Protein AF-A0A2E6LSM8-F1 (afdb_monomer)

Foldseek 3Di:
DDDDPVLVVLLVVLVPDPDPVSSVVSVVVSVVVVPDDDDDDDDDDDDDDDDDDDPDDDDDDDDDDDDDDPQKDKFFFADWDADPQQWIWTQTPVRWIKIFPDRDPDPDDGGWIWMWGHDPPFIWIDTPPDDITTIDTDD

Solvent-accessible surface area (backbone atoms only — not comparable to full-atom values): 8888 Å² total; per-residue (Å²): 135,82,83,53,71,68,62,52,53,56,51,55,59,32,68,71,44,82,53,64,72,61,24,52,56,43,49,54,53,53,51,52,70,72,64,61,73,84,82,78,90,78,85,94,77,84,91,79,90,84,86,92,83,75,88,85,70,89,75,79,86,74,93,71,85,81,84,86,72,97,42,64,49,77,42,37,28,65,39,66,46,75,46,98,79,46,24,48,37,36,30,30,70,84,74,48,39,36,32,43,74,61,65,56,100,64,93,77,57,58,72,41,59,34,36,38,36,58,54,99,87,50,30,34,36,38,39,91,87,52,78,69,36,55,31,44,78,56,134

Radius of gyration: 21.87 Å; Cα contacts (8 Å, |Δi|>4): 166; chains: 1; bounding box: 42×50×46 Å

Structure (mmCIF, N/CA/C/O backbone):
data_AF-A0A2E6LSM8-F1
#
_entry.id   AF-A0A2E6LSM8-F1
#
loop_
_atom_site.group_PDB
_atom_site.id
_atom_site.type_symbol
_atom_site.label_atom_id
_atom_site.label_alt_id
_atom_site.label_comp_id
_atom_site.label_asym_id
_atom_site.label_entity_id
_atom_site.label_seq_id
_atom_site.pdbx_PDB_ins_code
_atom_site.Cartn_x
_atom_site.Cartn_y
_atom_site.Cartn_z
_atom_site.occupancy
_atom_site.B_iso_or_equiv
_atom_site.auth_seq_id
_atom_site.auth_comp_id
_atom_site.auth_asym_id
_atom_site.auth_atom_id
_atom_site.pdbx_PDB_model_num
ATOM 1 N N . MET A 1 1 ? 12.401 -32.132 -7.932 1.00 45.56 1 MET A N 1
ATOM 2 C CA . MET A 1 1 ? 11.784 -32.005 -9.270 1.00 45.56 1 MET A CA 1
ATOM 3 C C . MET A 1 1 ? 12.802 -31.334 -10.176 1.00 45.56 1 MET A C 1
ATOM 5 O O . MET A 1 1 ? 13.200 -30.218 -9.878 1.00 45.56 1 MET A O 1
ATOM 9 N N . ALA A 1 2 ? 13.323 -32.035 -11.183 1.00 52.47 2 ALA A N 1
ATOM 10 C CA . ALA A 1 2 ? 14.284 -31.449 -12.114 1.00 52.47 2 ALA A CA 1
ATOM 11 C C . ALA A 1 2 ? 13.516 -30.720 -13.223 1.00 52.47 2 ALA A C 1
ATOM 13 O O . ALA A 1 2 ? 12.684 -31.341 -13.880 1.00 52.47 2 ALA A O 1
ATOM 14 N N . LEU A 1 3 ? 13.785 -29.427 -13.432 1.00 59.09 3 LEU A N 1
ATOM 15 C CA . LEU A 1 3 ? 13.306 -28.733 -14.628 1.00 59.09 3 LEU A CA 1
ATOM 16 C C . LEU A 1 3 ? 13.942 -29.385 -15.857 1.00 59.09 3 LEU A C 1
ATOM 18 O O . LEU A 1 3 ? 15.178 -29.459 -15.937 1.00 59.09 3 LEU A O 1
ATOM 22 N N . SER A 1 4 ? 13.095 -29.847 -16.778 1.00 69.31 4 SER A N 1
ATOM 23 C CA . SER A 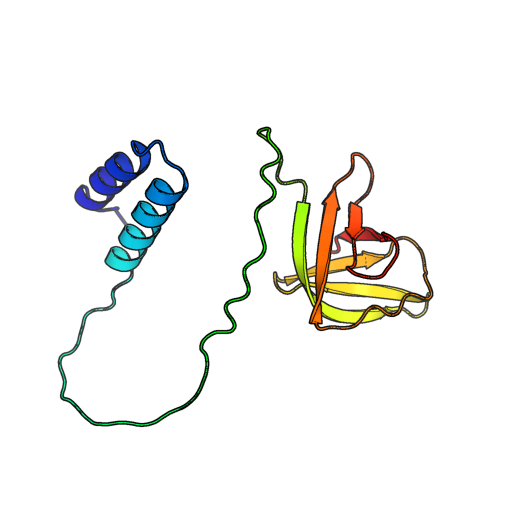1 4 ? 13.478 -30.404 -18.074 1.00 69.31 4 SER A CA 1
ATOM 24 C C . SER A 1 4 ? 14.389 -29.431 -18.825 1.00 69.31 4 SER A C 1
ATOM 26 O O . SER A 1 4 ? 14.162 -28.222 -18.802 1.00 69.31 4 SER A O 1
ATOM 28 N N . SER A 1 5 ? 15.414 -29.940 -19.512 1.00 71.75 5 SER A N 1
ATOM 29 C CA . SER A 1 5 ? 16.375 -29.129 -20.282 1.00 71.75 5 SER A CA 1
ATOM 30 C C . SER A 1 5 ? 15.702 -28.195 -21.294 1.00 71.75 5 SER A C 1
ATOM 32 O O . SER A 1 5 ? 16.158 -27.076 -21.492 1.00 71.75 5 SER A O 1
ATOM 34 N N . HIS A 1 6 ? 14.572 -28.617 -21.862 1.00 72.69 6 HIS A N 1
ATOM 35 C CA . HIS A 1 6 ? 13.762 -27.807 -22.772 1.00 72.69 6 HIS A CA 1
ATOM 36 C C . HIS A 1 6 ? 13.138 -26.572 -22.103 1.00 72.69 6 HIS A C 1
ATOM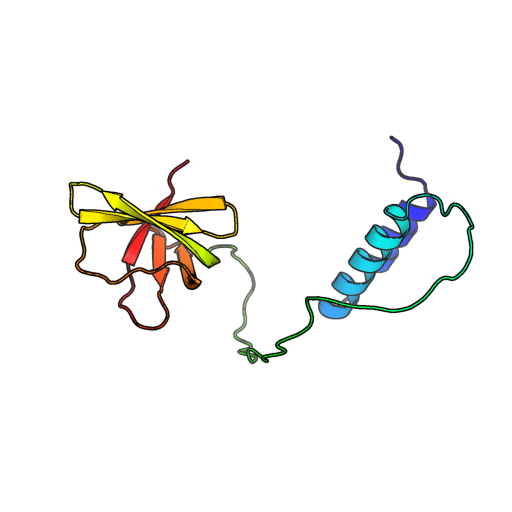 38 O O . HIS A 1 6 ? 13.118 -25.496 -22.691 1.00 72.69 6 HIS A O 1
ATOM 44 N N . ALA A 1 7 ? 12.687 -26.702 -20.851 1.00 77.69 7 ALA A N 1
ATOM 45 C CA . ALA A 1 7 ? 12.140 -25.578 -20.097 1.00 77.69 7 ALA A CA 1
ATOM 46 C C . ALA A 1 7 ? 13.226 -24.546 -19.756 1.00 77.69 7 ALA A C 1
ATOM 48 O O . ALA A 1 7 ? 12.929 -23.362 -19.669 1.00 77.69 7 ALA A O 1
ATOM 49 N N . ARG A 1 8 ? 14.487 -24.976 -19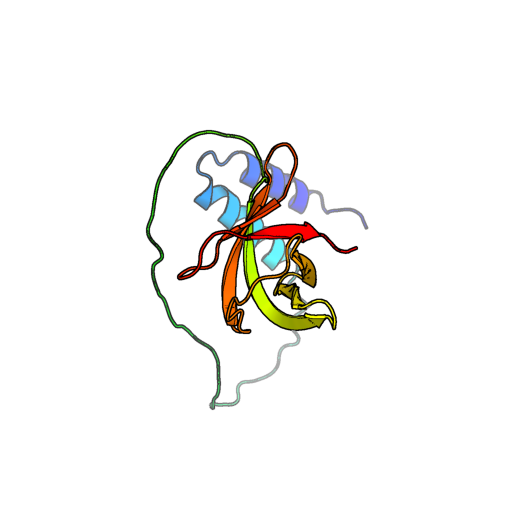.600 1.00 83.94 8 ARG A N 1
ATOM 50 C CA . ARG A 1 8 ? 15.614 -24.056 -19.371 1.00 83.94 8 ARG A CA 1
ATOM 51 C C . ARG A 1 8 ? 15.962 -23.252 -20.622 1.00 83.94 8 ARG A C 1
ATOM 53 O O . ARG A 1 8 ? 16.045 -22.039 -20.512 1.00 83.94 8 ARG A O 1
ATOM 60 N N . GLY A 1 9 ? 16.044 -23.896 -21.789 1.00 86.62 9 GLY A N 1
ATOM 61 C CA . GLY A 1 9 ? 16.299 -23.186 -23.050 1.00 86.62 9 GLY A CA 1
ATOM 62 C C . GLY A 1 9 ? 15.234 -22.126 -23.350 1.00 86.62 9 GLY A C 1
ATOM 63 O O . GLY A 1 9 ? 15.561 -20.982 -23.635 1.00 86.62 9 GLY A O 1
ATOM 64 N N . ALA A 1 10 ? 13.956 -22.461 -23.149 1.00 86.00 10 ALA A N 1
ATOM 65 C CA . ALA A 1 10 ? 12.864 -21.507 -23.348 1.00 86.00 10 ALA A CA 1
ATOM 66 C C . ALA A 1 10 ? 12.895 -20.312 -22.368 1.00 86.00 10 ALA A C 1
ATOM 68 O O . ALA A 1 10 ? 12.448 -19.221 -22.718 1.00 86.00 10 ALA A O 1
ATOM 69 N N . LEU A 1 11 ? 13.428 -20.490 -21.149 1.00 89.81 11 LEU A N 1
ATOM 70 C CA . LEU A 1 11 ? 13.645 -19.383 -20.207 1.00 89.81 11 LEU A CA 1
ATOM 71 C C . LEU A 1 11 ? 14.760 -18.445 -20.687 1.00 89.81 11 LEU A C 1
ATOM 73 O O . LEU A 1 11 ? 14.616 -17.228 -20.577 1.00 89.81 11 LEU A O 1
ATOM 77 N N . GLU A 1 12 ? 15.852 -19.006 -21.212 1.00 92.25 12 GLU A N 1
ATOM 78 C CA . GLU A 1 12 ? 16.980 -18.244 -21.760 1.00 92.25 12 GLU A CA 1
ATOM 79 C C . GLU A 1 12 ? 16.545 -17.424 -22.983 1.00 92.25 12 GLU A C 1
ATOM 81 O O . GLU A 1 12 ? 16.858 -16.237 -23.065 1.00 92.25 12 GLU A O 1
ATOM 86 N N . ASP A 1 13 ? 15.727 -18.003 -23.866 1.00 92.00 13 ASP A N 1
ATOM 87 C CA . ASP A 1 13 ? 15.166 -17.302 -25.026 1.00 92.00 13 ASP A CA 1
ATOM 88 C C . ASP A 1 13 ? 14.267 -16.120 -24.622 1.00 92.00 13 ASP A C 1
ATOM 90 O O . ASP A 1 13 ? 14.371 -15.033 -25.195 1.00 92.00 13 ASP A O 1
ATOM 94 N N . CYS A 1 14 ? 13.407 -16.288 -23.607 1.00 94.00 14 CYS A N 1
ATOM 95 C CA . CYS A 1 14 ? 12.580 -15.185 -23.107 1.00 94.00 14 CYS A CA 1
ATOM 96 C C . CYS A 1 14 ? 13.430 -14.067 -22.478 1.00 94.00 14 CYS A C 1
ATOM 98 O O . CYS A 1 14 ? 13.091 -12.893 -22.620 1.00 94.00 14 CYS A O 1
ATOM 100 N N . ALA A 1 15 ? 14.541 -14.401 -21.814 1.00 94.06 15 ALA A N 1
ATOM 101 C CA . ALA A 1 15 ? 15.413 -13.423 -21.162 1.00 94.06 15 ALA A CA 1
ATOM 102 C C . ALA A 1 15 ? 16.161 -12.506 -22.147 1.00 94.06 15 ALA A C 1
ATOM 104 O O . ALA A 1 15 ? 16.525 -11.391 -21.777 1.00 94.06 15 ALA A O 1
ATOM 105 N N . LEU A 1 16 ? 16.354 -12.941 -23.397 1.00 95.94 16 LEU A N 1
ATOM 106 C CA . LEU A 1 16 ? 17.020 -12.160 -24.447 1.00 95.94 16 LEU A CA 1
ATOM 107 C C . LEU A 1 16 ? 16.117 -11.094 -25.094 1.00 95.94 16 LEU A C 1
ATOM 109 O O . LEU A 1 16 ? 16.581 -10.312 -25.923 1.00 95.94 16 LEU A O 1
ATOM 113 N N . ILE A 1 17 ? 14.828 -11.048 -24.747 1.00 94.12 17 ILE A N 1
ATOM 114 C CA . ILE A 1 17 ? 13.893 -10.061 -25.292 1.00 94.12 17 ILE A CA 1
ATOM 115 C C . ILE A 1 17 ? 14.099 -8.709 -24.592 1.00 94.12 17 ILE A C 1
ATOM 117 O O . ILE A 1 17 ? 13.813 -8.570 -23.404 1.00 94.12 17 ILE A O 1
ATOM 121 N N . GLU A 1 18 ? 14.531 -7.695 -25.349 1.00 90.06 18 GLU A N 1
ATOM 122 C CA . GLU A 1 18 ? 14.771 -6.337 -24.826 1.00 90.06 18 GLU A CA 1
ATOM 123 C C . GLU A 1 18 ? 13.479 -5.607 -24.433 1.00 90.06 18 GLU A C 1
ATOM 125 O O . GLU A 1 18 ? 13.437 -4.916 -23.423 1.00 90.06 18 GLU A O 1
ATOM 130 N N . ALA A 1 19 ? 12.405 -5.768 -25.212 1.00 88.44 19 ALA A N 1
ATOM 131 C CA . ALA A 1 19 ? 11.143 -5.075 -24.963 1.00 88.44 19 ALA A CA 1
ATOM 132 C C . ALA A 1 19 ? 10.381 -5.692 -23.777 1.00 88.44 19 ALA A C 1
ATOM 134 O O . ALA A 1 19 ? 9.881 -6.817 -23.883 1.00 88.44 19 ALA A O 1
ATOM 135 N N . ASP A 1 20 ? 10.207 -4.928 -22.694 1.00 84.06 20 ASP A N 1
ATOM 136 C CA . ASP A 1 20 ? 9.645 -5.407 -21.422 1.00 84.06 20 ASP A CA 1
ATOM 137 C C . ASP A 1 20 ? 8.285 -6.100 -21.567 1.00 84.06 20 ASP A C 1
ATOM 139 O O . ASP A 1 20 ? 8.085 -7.199 -21.049 1.00 84.06 20 ASP A O 1
ATOM 143 N N . ILE A 1 21 ? 7.370 -5.513 -22.346 1.00 90.81 21 ILE A N 1
ATOM 144 C CA . ILE A 1 21 ? 6.032 -6.080 -22.577 1.00 90.81 21 ILE A CA 1
ATOM 145 C C . ILE A 1 21 ? 6.104 -7.424 -23.312 1.00 90.81 21 ILE A C 1
ATOM 147 O O . ILE A 1 21 ? 5.356 -8.351 -23.000 1.00 90.81 21 ILE A O 1
ATOM 151 N N . ARG A 1 22 ? 7.016 -7.564 -24.282 1.00 87.94 22 ARG A N 1
ATOM 152 C CA . ARG A 1 22 ? 7.180 -8.828 -25.018 1.00 87.94 22 ARG A CA 1
ATOM 153 C C . ARG A 1 22 ? 7.863 -9.890 -24.168 1.00 87.94 22 ARG A C 1
ATOM 155 O O . ARG A 1 22 ? 7.497 -11.059 -24.270 1.00 87.94 22 ARG A O 1
ATOM 162 N N . ARG A 1 23 ? 8.826 -9.490 -23.336 1.00 96.06 23 ARG A N 1
ATOM 163 C CA . ARG A 1 23 ? 9.516 -10.381 -22.404 1.00 96.06 23 ARG A CA 1
ATOM 164 C C . ARG A 1 23 ? 8.539 -10.966 -21.390 1.00 96.06 23 ARG A C 1
ATOM 166 O O . ARG A 1 23 ? 8.506 -12.179 -21.212 1.00 96.06 23 ARG A O 1
ATOM 173 N N . LEU A 1 24 ? 7.706 -10.119 -20.786 1.00 93.50 24 LEU A N 1
ATOM 174 C CA . LEU A 1 24 ? 6.683 -10.548 -19.834 1.00 93.50 24 LEU A CA 1
ATOM 175 C C . LEU A 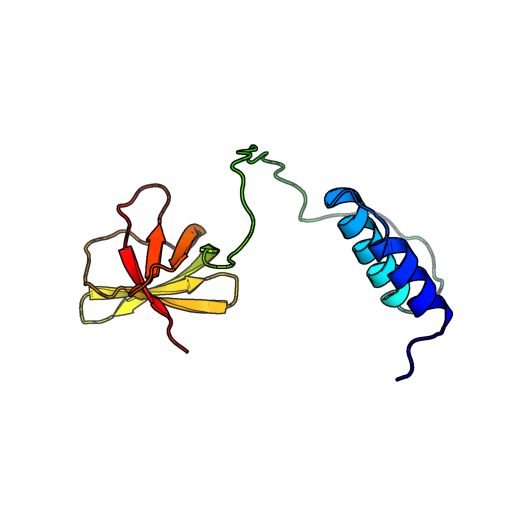1 24 ? 5.713 -11.558 -20.465 1.00 93.50 24 LEU A C 1
ATOM 177 O O . LEU A 1 24 ? 5.575 -12.671 -19.965 1.00 93.50 24 LEU A O 1
ATOM 181 N N . ALA A 1 25 ? 5.158 -11.229 -21.635 1.00 94.88 25 ALA A N 1
ATOM 182 C CA . ALA A 1 25 ? 4.246 -12.122 -22.351 1.00 94.88 25 ALA A CA 1
ATOM 183 C C . ALA A 1 25 ? 4.882 -13.477 -22.738 1.00 94.88 25 ALA A C 1
ATOM 185 O O . ALA A 1 25 ? 4.180 -14.482 -22.863 1.00 94.88 25 ALA A O 1
ATOM 186 N N . CYS A 1 26 ? 6.203 -13.521 -22.948 1.00 93.50 26 CYS A N 1
ATOM 187 C CA . CYS A 1 26 ? 6.941 -14.758 -23.213 1.00 93.50 26 CYS A CA 1
ATOM 188 C C . CYS A 1 26 ? 6.953 -15.679 -21.985 1.00 93.50 26 CYS A C 1
ATOM 190 O O . CYS A 1 26 ? 6.643 -16.868 -22.099 1.00 93.50 26 CYS A O 1
ATOM 192 N N . PHE A 1 27 ? 7.251 -15.120 -20.808 1.00 94.31 27 PHE A N 1
ATOM 193 C CA . PHE A 1 27 ? 7.267 -15.873 -19.556 1.00 94.31 27 PHE A CA 1
ATOM 194 C C . PHE A 1 27 ? 5.879 -16.377 -19.164 1.00 94.31 27 PHE A C 1
ATOM 196 O O . PHE A 1 27 ? 5.756 -17.545 -18.790 1.00 94.31 27 PHE A O 1
ATOM 203 N N . ASP A 1 28 ? 4.841 -15.552 -19.317 1.00 93.44 28 ASP A N 1
ATOM 204 C CA . ASP A 1 28 ? 3.461 -15.943 -19.005 1.00 93.44 28 ASP A CA 1
ATOM 205 C C . ASP A 1 28 ? 3.049 -17.190 -19.800 1.00 93.44 28 ASP A C 1
ATOM 207 O O . ASP A 1 28 ? 2.628 -18.196 -19.225 1.00 93.44 28 ASP A O 1
ATOM 211 N N . ARG A 1 29 ? 3.301 -17.191 -21.116 1.00 88.81 29 ARG A N 1
ATOM 212 C CA . ARG A 1 29 ? 3.033 -18.351 -21.981 1.00 88.81 29 ARG A CA 1
ATOM 213 C C . ARG A 1 29 ? 3.813 -19.592 -21.540 1.00 88.81 29 ARG A C 1
ATOM 215 O O . ARG A 1 29 ? 3.293 -20.707 -21.586 1.00 88.81 29 ARG A O 1
ATOM 222 N N . LEU A 1 30 ? 5.067 -19.431 -21.120 1.00 90.44 30 LEU A N 1
ATOM 223 C CA . LEU A 1 30 ? 5.882 -20.557 -20.670 1.00 90.44 30 LEU A CA 1
ATOM 224 C C . LEU A 1 30 ? 5.318 -21.186 -19.387 1.00 90.44 30 LEU A C 1
ATOM 226 O O . LEU A 1 30 ? 5.301 -22.410 -19.251 1.00 90.44 30 LEU A O 1
ATOM 230 N N . VAL A 1 31 ? 4.801 -20.375 -18.464 1.00 87.88 31 VAL A N 1
ATOM 231 C CA . VAL A 1 31 ? 4.137 -20.863 -17.247 1.00 87.88 31 VAL A CA 1
ATOM 232 C C . VAL A 1 31 ? 2.814 -21.553 -17.578 1.00 87.88 31 VAL A C 1
ATOM 234 O O . VAL A 1 31 ? 2.549 -22.625 -17.031 1.00 87.88 31 VAL A O 1
ATOM 237 N N . GLU A 1 32 ? 2.023 -21.019 -18.511 1.00 84.56 32 GLU A N 1
ATOM 238 C CA . GLU A 1 32 ? 0.786 -21.659 -18.984 1.00 84.56 32 GLU A CA 1
ATOM 239 C C . GLU A 1 32 ? 1.050 -23.050 -19.574 1.00 84.56 32 GLU A C 1
ATOM 241 O O . GLU A 1 32 ? 0.351 -24.010 -19.248 1.00 84.56 32 GLU A O 1
ATOM 246 N N . THR A 1 33 ? 2.102 -23.194 -20.390 1.00 75.00 33 THR A N 1
ATOM 247 C CA . THR A 1 33 ? 2.462 -24.494 -20.989 1.00 75.00 33 THR A CA 1
ATOM 248 C C . THR A 1 33 ? 2.959 -25.518 -19.968 1.00 75.00 33 THR A C 1
ATOM 250 O O . THR A 1 33 ? 2.745 -26.714 -20.157 1.00 75.00 33 THR A O 1
ATOM 253 N N . GLN A 1 34 ? 3.574 -25.075 -18.867 1.00 70.88 34 GLN A N 1
ATOM 254 C CA . GLN A 1 34 ? 3.968 -25.956 -17.761 1.00 70.88 34 GLN A CA 1
ATOM 255 C C . GLN A 1 34 ? 2.805 -26.281 -16.817 1.00 70.88 34 GLN A C 1
ATOM 257 O O . GLN A 1 34 ? 2.824 -27.315 -16.153 1.00 70.88 34 GLN A O 1
ATOM 262 N N . SER A 1 35 ? 1.795 -25.413 -16.767 1.00 63.53 35 SER A N 1
ATOM 263 C CA . SER A 1 35 ? 0.651 -25.526 -15.861 1.00 63.53 35 SER A CA 1
ATOM 264 C C . SER A 1 35 ? -0.529 -26.289 -16.456 1.00 63.53 35 SER A C 1
ATOM 266 O O . SER A 1 35 ? -1.541 -26.426 -15.777 1.00 63.53 35 SER A O 1
ATOM 268 N N . ALA A 1 36 ? -0.440 -26.794 -17.690 1.00 50.94 36 ALA A N 1
ATOM 269 C CA . ALA A 1 36 ? -1.523 -27.562 -18.293 1.00 50.94 36 ALA A CA 1
ATOM 270 C C . ALA A 1 36 ? -1.713 -28.913 -17.565 1.00 50.94 36 ALA A C 1
ATOM 272 O O . ALA A 1 36 ? -0.848 -29.790 -17.675 1.00 50.94 36 ALA A O 1
ATOM 273 N N . PRO A 1 37 ? -2.838 -29.144 -16.857 1.00 46.50 37 PRO A N 1
ATOM 274 C CA . PRO A 1 37 ? -3.197 -30.487 -16.435 1.00 46.50 37 PRO A CA 1
ATOM 275 C C . PRO A 1 37 ? -3.557 -31.328 -17.667 1.00 46.50 37 PRO A C 1
ATOM 277 O O . PRO A 1 37 ? -4.130 -30.835 -18.642 1.00 46.50 37 PRO A O 1
ATOM 280 N N . ALA A 1 38 ? -3.211 -32.614 -17.611 1.00 43.25 38 ALA A N 1
ATOM 281 C CA . ALA A 1 38 ? -3.531 -33.603 -18.629 1.00 43.25 38 ALA A CA 1
ATOM 282 C C . ALA A 1 38 ? -5.016 -33.529 -19.034 1.00 43.25 38 ALA A C 1
ATOM 284 O O . ALA A 1 38 ? -5.909 -33.737 -18.213 1.00 43.25 38 ALA A O 1
ATOM 285 N N . ARG A 1 39 ? -5.274 -33.239 -20.315 1.00 43.75 39 ARG A N 1
ATOM 286 C CA . ARG A 1 39 ? -6.603 -33.362 -20.923 1.00 43.75 39 ARG A CA 1
ATOM 287 C C . ARG A 1 39 ? -7.061 -34.819 -20.843 1.00 43.75 39 ARG A C 1
ATOM 289 O O . ARG A 1 39 ? -6.489 -35.676 -21.513 1.00 43.75 39 ARG A O 1
ATOM 296 N N . ALA A 1 40 ? -8.127 -35.072 -20.091 1.00 41.16 40 ALA A N 1
ATOM 297 C CA . ALA A 1 40 ? -9.056 -36.144 -20.425 1.00 41.16 40 ALA A CA 1
ATOM 298 C C . ALA A 1 40 ? -9.910 -35.687 -21.629 1.00 41.16 40 ALA A C 1
ATOM 300 O O . ALA A 1 40 ? -10.272 -34.506 -21.687 1.00 41.16 40 ALA A O 1
ATOM 301 N N . PRO A 1 41 ? -10.204 -36.554 -22.612 1.00 55.22 41 PRO A N 1
ATOM 302 C CA . PRO A 1 41 ? -11.077 -36.211 -23.724 1.00 55.22 41 PRO A CA 1
ATOM 303 C C . PRO A 1 41 ? -12.515 -36.591 -23.374 1.00 55.22 41 PRO A C 1
ATOM 305 O O . PRO A 1 41 ? -12.763 -37.771 -23.204 1.00 55.22 41 PRO A O 1
ATOM 308 N N . ASP A 1 42 ? -13.455 -35.643 -23.327 1.00 42.03 42 ASP A N 1
ATOM 309 C CA . ASP A 1 42 ? -14.881 -35.962 -23.481 1.00 42.03 42 ASP A CA 1
ATOM 310 C C . ASP A 1 42 ? -15.720 -34.733 -23.882 1.00 42.03 42 ASP A C 1
ATOM 312 O O . ASP A 1 42 ? -15.851 -33.769 -23.138 1.00 42.03 42 ASP A O 1
ATOM 316 N N . THR A 1 43 ? -16.242 -34.826 -25.110 1.00 38.91 43 THR A N 1
ATOM 317 C CA . THR A 1 43 ? -17.628 -34.581 -25.559 1.00 38.91 43 THR A CA 1
ATOM 318 C C . THR A 1 43 ? -18.305 -33.198 -25.346 1.00 38.91 43 THR A C 1
ATOM 320 O O . THR A 1 43 ? -18.329 -32.669 -24.240 1.00 38.91 43 THR A O 1
ATOM 323 N N . PRO A 1 44 ? -18.931 -32.611 -26.397 1.00 53.03 44 PRO A N 1
ATOM 324 C CA . PRO A 1 44 ? -19.538 -31.278 -26.353 1.00 53.03 44 PRO A CA 1
ATOM 325 C C . PRO A 1 44 ? -20.978 -31.287 -25.805 1.00 53.03 44 PRO A C 1
ATOM 327 O O . PRO A 1 44 ? -21.843 -31.989 -26.324 1.00 53.03 44 PRO A O 1
ATOM 330 N N . ALA A 1 45 ? -21.244 -30.439 -24.813 1.00 41.44 45 ALA A N 1
ATOM 331 C CA . ALA A 1 45 ? -22.571 -29.953 -24.424 1.00 41.44 45 ALA A CA 1
ATOM 332 C C . ALA A 1 45 ? -22.356 -28.544 -23.851 1.00 41.44 45 ALA A C 1
ATOM 334 O O . ALA A 1 45 ? -21.589 -28.361 -22.913 1.00 41.44 45 ALA A O 1
ATOM 335 N N . ASP A 1 46 ? -22.679 -27.518 -24.622 1.00 36.44 46 ASP A N 1
ATOM 336 C CA . ASP A 1 46 ? -23.968 -26.821 -24.625 1.00 36.44 46 ASP A CA 1
ATOM 337 C C . ASP A 1 46 ? -24.040 -25.714 -23.563 1.00 36.44 46 ASP A C 1
ATOM 339 O O . ASP A 1 46 ? -23.484 -25.775 -22.472 1.00 36.44 46 ASP A O 1
ATOM 343 N N . HIS A 1 47 ? -24.626 -24.625 -24.025 1.00 45.19 47 HIS A N 1
ATOM 344 C CA . HIS A 1 47 ? -24.517 -23.251 -23.579 1.00 45.19 47 HIS A CA 1
ATOM 345 C C . HIS A 1 47 ? -25.293 -22.985 -22.278 1.00 45.19 47 HIS A C 1
ATOM 347 O O . HIS A 1 47 ? -26.454 -23.372 -22.198 1.00 45.19 47 HIS A O 1
ATOM 353 N N . GLN A 1 48 ? -24.705 -22.214 -21.346 1.00 46.28 48 GLN A N 1
ATOM 354 C CA . GLN A 1 48 ? -25.245 -20.973 -20.723 1.00 46.28 48 GLN A CA 1
ATOM 355 C C . GLN A 1 48 ? -24.571 -20.681 -19.359 1.00 46.28 48 GLN A C 1
ATOM 357 O O . GLN A 1 48 ? -24.563 -21.537 -18.483 1.00 46.28 48 GLN A O 1
ATOM 362 N N . THR A 1 49 ? -23.791 -19.586 -19.275 1.00 42.41 49 THR A N 1
ATOM 363 C CA . THR A 1 49 ? -24.045 -18.308 -18.534 1.00 42.41 49 THR A CA 1
ATOM 364 C C . THR A 1 49 ? -23.989 -18.472 -16.999 1.00 42.41 49 THR A C 1
ATOM 366 O O . THR A 1 49 ? -24.592 -19.385 -16.470 1.00 42.41 49 THR A O 1
ATOM 369 N N . GLU A 1 50 ? -23.296 -17.699 -16.156 1.00 45.12 50 GLU A N 1
ATOM 370 C CA . GLU A 1 50 ? -22.894 -16.284 -16.085 1.00 45.12 50 GLU A CA 1
ATOM 371 C C . GLU A 1 50 ? -21.656 -16.217 -15.148 1.00 45.12 50 GLU A C 1
ATOM 373 O O . GLU A 1 50 ? -21.585 -16.939 -14.159 1.00 45.12 50 GLU A O 1
ATOM 378 N N . THR A 1 51 ? -20.592 -15.451 -15.379 1.00 44.22 51 THR A N 1
ATOM 379 C CA . THR A 1 51 ? -20.408 -14.051 -14.951 1.00 44.22 51 THR A CA 1
ATOM 380 C C . THR A 1 51 ? -18.907 -13.745 -15.091 1.00 44.22 51 THR A C 1
ATOM 382 O O . THR A 1 51 ? -18.076 -14.592 -14.774 1.00 44.22 51 THR A O 1
ATOM 385 N N . GLY A 1 52 ? -18.543 -12.528 -15.509 1.00 47.88 52 GLY A N 1
ATOM 386 C CA . GLY A 1 52 ? -17.184 -12.004 -15.303 1.00 47.88 52 GLY A CA 1
ATOM 387 C C . GLY A 1 52 ? -16.374 -11.724 -16.568 1.00 47.88 52 GLY A C 1
ATOM 388 O O . GLY A 1 52 ? -15.412 -12.416 -16.873 1.00 47.88 52 GLY A O 1
ATOM 389 N N . SER A 1 53 ? -16.724 -10.661 -17.285 1.00 43.31 53 SER A N 1
ATOM 390 C CA . SER A 1 53 ? -15.828 -9.918 -18.185 1.00 43.31 53 SER A CA 1
ATOM 391 C C . SER A 1 53 ? -16.607 -8.737 -18.750 1.00 43.31 53 SER A C 1
ATOM 393 O O . SER A 1 53 ? -17.780 -8.874 -19.062 1.00 43.31 53 SER A O 1
ATOM 395 N N . ALA A 1 54 ? -16.073 -7.544 -18.934 1.00 45.31 54 ALA A N 1
ATOM 396 C CA . ALA A 1 54 ? -14.799 -6.973 -18.564 1.00 45.31 54 ALA A CA 1
ATOM 397 C C . ALA A 1 54 ? -15.080 -5.467 -18.566 1.00 45.31 54 ALA A C 1
ATOM 399 O O . ALA A 1 54 ? -15.500 -4.924 -19.587 1.00 45.31 54 ALA A O 1
ATOM 400 N N . SER A 1 55 ? -14.897 -4.777 -17.439 1.00 42.50 55 SER A N 1
ATOM 401 C CA . SER A 1 55 ? -14.813 -3.319 -17.500 1.00 42.50 55 SER A CA 1
ATOM 402 C C . SER A 1 55 ? -13.374 -2.988 -17.855 1.00 42.50 55 SER A C 1
ATOM 404 O O . SER A 1 55 ? -12.559 -2.720 -16.978 1.00 42.50 55 SER A O 1
ATOM 406 N N . GLY A 1 56 ? -13.079 -3.026 -19.155 1.00 49.56 56 GLY A N 1
ATOM 407 C CA . GLY A 1 56 ? -11.979 -2.254 -19.704 1.00 49.56 56 GLY A CA 1
ATOM 408 C C . GLY A 1 56 ? -12.185 -0.800 -19.295 1.00 49.56 56 GLY A C 1
ATOM 409 O O . GLY A 1 56 ? -13.170 -0.166 -19.671 1.00 49.56 56 GLY A O 1
ATOM 410 N N . ARG A 1 57 ? -11.302 -0.307 -18.434 1.00 44.72 57 ARG A N 1
ATOM 411 C CA . ARG A 1 57 ? -11.042 1.118 -18.303 1.00 44.72 57 ARG A CA 1
ATOM 412 C C . ARG A 1 57 ? -9.543 1.291 -18.288 1.00 44.72 57 ARG A C 1
ATOM 414 O O . ARG A 1 57 ? -8.873 0.939 -17.322 1.00 44.72 57 ARG A O 1
ATOM 421 N N . ASP A 1 58 ? -9.082 1.817 -19.407 1.00 45.50 58 ASP A N 1
ATOM 422 C CA . ASP A 1 58 ? -7.795 2.442 -19.605 1.00 45.50 58 ASP A CA 1
ATOM 423 C C . ASP A 1 58 ? -7.473 3.339 -18.410 1.00 45.50 58 ASP A C 1
ATOM 425 O O . ASP A 1 58 ? -8.164 4.325 -18.138 1.00 45.50 58 ASP A O 1
ATOM 429 N N . ILE A 1 59 ? -6.403 3.003 -17.703 1.00 55.03 59 ILE A N 1
ATOM 430 C CA . ILE A 1 59 ? -5.662 3.979 -16.919 1.00 55.03 59 ILE A CA 1
ATOM 431 C C . ILE A 1 59 ? -4.415 4.262 -17.741 1.00 55.03 59 ILE A C 1
ATOM 433 O O . ILE A 1 59 ? -3.502 3.445 -17.815 1.00 55.03 59 ILE A O 1
ATOM 437 N N . HIS A 1 60 ? -4.461 5.404 -18.429 1.00 48.00 60 HIS A N 1
ATOM 438 C CA . HIS A 1 60 ? -3.307 6.083 -19.008 1.00 48.00 60 HIS A CA 1
ATOM 439 C C . HIS A 1 60 ? -2.167 6.029 -17.968 1.00 48.00 60 HIS A C 1
ATOM 441 O O . HIS A 1 60 ? -2.389 6.326 -16.799 1.00 48.00 60 HIS A O 1
ATOM 447 N N . GLY A 1 61 ? -0.967 5.564 -18.302 1.00 47.84 61 GLY A N 1
ATOM 448 C CA . GLY A 1 61 ? -0.152 6.203 -19.323 1.00 47.84 61 GLY A CA 1
ATOM 449 C C . GLY A 1 61 ? 0.385 7.519 -18.763 1.00 47.84 61 GLY A C 1
ATOM 450 O O . GLY A 1 61 ? -0.007 8.592 -19.207 1.00 47.84 61 GLY A O 1
ATOM 451 N N . SER A 1 62 ? 1.225 7.440 -17.736 1.00 45.03 62 SER A N 1
ATOM 452 C CA . SER A 1 62 ? 2.148 8.515 -17.382 1.00 45.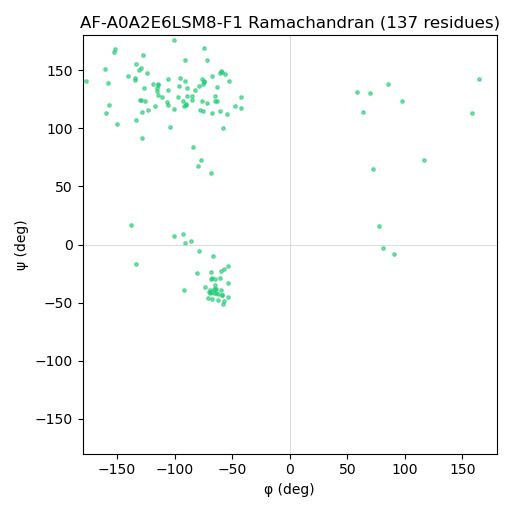03 62 SER A CA 1
ATOM 453 C C . SER A 1 62 ? 3.515 7.870 -17.265 1.00 45.03 62 SER A C 1
ATOM 455 O O . SER A 1 62 ? 3.863 7.268 -16.255 1.00 45.03 62 SER A O 1
ATOM 457 N N . ASP A 1 63 ? 4.185 7.898 -18.409 1.00 47.75 63 ASP A N 1
ATOM 458 C CA . ASP A 1 63 ? 5.613 7.708 -18.575 1.00 47.75 63 ASP A CA 1
ATOM 459 C C . ASP A 1 63 ? 6.293 8.780 -17.711 1.00 47.75 63 ASP A C 1
ATOM 461 O O . ASP A 1 63 ? 6.303 9.956 -18.072 1.00 47.75 63 ASP A O 1
ATOM 465 N N . ASP A 1 64 ? 6.753 8.403 -16.522 1.00 44.75 64 ASP A N 1
ATOM 466 C CA . ASP A 1 64 ? 7.749 9.183 -15.801 1.00 44.75 64 ASP A CA 1
ATOM 467 C C . ASP A 1 64 ? 8.868 8.233 -15.399 1.00 44.75 64 ASP A C 1
ATOM 469 O O . ASP A 1 64 ? 8.657 7.144 -14.859 1.00 44.75 64 ASP A O 1
ATOM 473 N N . ALA A 1 65 ? 10.045 8.638 -15.837 1.00 48.72 65 ALA A N 1
ATOM 474 C CA . ALA A 1 65 ? 11.230 7.838 -15.973 1.00 48.72 65 ALA A CA 1
ATOM 475 C C . ALA A 1 65 ? 11.890 7.532 -14.622 1.00 48.72 65 ALA A C 1
ATOM 477 O O . ALA A 1 65 ? 11.642 8.184 -13.611 1.00 48.72 65 ALA A O 1
ATOM 478 N N . MET A 1 66 ? 12.849 6.612 -14.719 1.00 42.22 66 MET A N 1
ATOM 479 C CA . MET A 1 66 ? 13.908 6.255 -13.774 1.00 42.22 66 MET A CA 1
ATOM 480 C C . MET A 1 66 ? 13.659 5.048 -12.866 1.00 42.22 66 MET A C 1
ATOM 482 O O . MET A 1 66 ? 12.691 4.927 -12.124 1.00 42.22 66 MET A O 1
ATOM 486 N N . GLU A 1 67 ? 14.626 4.150 -13.007 1.00 45.72 67 GLU A N 1
ATOM 487 C CA . GLU A 1 67 ? 14.847 2.871 -12.358 1.00 45.72 67 GLU A CA 1
ATOM 488 C C . GLU A 1 67 ? 14.989 2.993 -10.827 1.00 45.72 67 GLU A C 1
ATOM 490 O O . GLU A 1 67 ? 15.521 3.984 -10.328 1.00 45.72 67 GLU A O 1
ATOM 495 N N . ASP A 1 68 ? 14.557 1.926 -10.132 1.00 42.31 68 ASP A N 1
ATOM 496 C CA . ASP A 1 68 ? 14.609 1.661 -8.678 1.00 42.31 68 ASP A CA 1
ATOM 497 C C . ASP A 1 68 ? 13.794 2.643 -7.804 1.00 42.31 68 ASP A C 1
ATOM 499 O O . ASP A 1 68 ? 14.083 3.828 -7.716 1.00 42.31 68 ASP A O 1
ATOM 503 N N . VAL A 1 69 ? 12.721 2.254 -7.101 1.00 43.56 69 VAL A N 1
ATOM 504 C CA . VAL A 1 69 ? 12.634 1.231 -6.044 1.00 43.56 69 VAL A CA 1
ATOM 505 C C . VAL A 1 69 ? 11.159 0.807 -5.884 1.00 43.56 69 VAL A C 1
ATOM 507 O O . VAL A 1 69 ? 10.250 1.620 -6.062 1.00 43.56 69 VAL A O 1
ATOM 510 N N . VAL A 1 70 ? 10.881 -0.434 -5.467 1.00 56.16 70 VAL A N 1
ATOM 511 C CA . VAL A 1 70 ? 9.548 -0.884 -4.996 1.00 56.16 70 VAL A CA 1
ATOM 512 C C . VAL A 1 70 ? 9.191 -0.203 -3.656 1.00 56.16 70 VAL A C 1
ATOM 514 O O . VAL A 1 70 ? 9.060 -0.843 -2.616 1.00 56.16 70 VAL A O 1
ATOM 517 N N . ASP A 1 71 ? 9.086 1.125 -3.651 1.00 72.50 71 ASP A N 1
ATOM 518 C CA . ASP A 1 71 ? 8.721 1.952 -2.496 1.00 72.50 71 ASP A CA 1
ATOM 519 C C . ASP A 1 71 ? 7.247 2.387 -2.555 1.00 72.50 71 ASP A C 1
ATOM 521 O O . ASP A 1 71 ? 6.798 3.168 -1.723 1.00 72.50 71 ASP A O 1
ATOM 525 N N . SER A 1 72 ? 6.451 1.881 -3.505 1.00 78.81 72 SER A N 1
ATOM 526 C CA . SER A 1 72 ? 5.010 2.145 -3.545 1.00 78.81 72 SER A CA 1
ATOM 527 C C . SER A 1 72 ? 4.181 0.888 -3.798 1.00 78.81 72 SER A C 1
ATOM 529 O O . SER A 1 72 ? 4.579 -0.006 -4.540 1.00 78.81 72 SER A O 1
ATOM 531 N N . ILE A 1 73 ? 3.032 0.804 -3.129 1.00 88.31 73 ILE A N 1
ATOM 532 C CA . ILE A 1 73 ? 2.106 -0.327 -3.169 1.00 88.31 73 ILE A CA 1
ATOM 533 C C . ILE A 1 73 ? 0.721 0.223 -3.490 1.00 88.31 73 ILE A C 1
ATOM 535 O O . ILE A 1 73 ? 0.136 0.938 -2.679 1.00 88.31 73 ILE A O 1
ATOM 539 N N . SER A 1 74 ? 0.174 -0.128 -4.650 1.00 87.19 74 SER A N 1
ATOM 540 C CA . SER A 1 74 ? -1.210 0.174 -5.011 1.00 87.19 74 SER A CA 1
ATOM 541 C C . SER A 1 74 ? -2.099 -1.039 -4.734 1.00 87.19 74 SER A C 1
ATOM 543 O O . SER A 1 74 ? -1.818 -2.159 -5.158 1.00 87.19 74 SER A O 1
ATOM 545 N N . ALA A 1 75 ? -3.177 -0.839 -3.978 1.00 88.00 75 ALA A N 1
ATOM 546 C CA . ALA A 1 75 ? -4.128 -1.900 -3.664 1.00 88.00 75 ALA A CA 1
ATOM 547 C C . ALA A 1 75 ? -5.521 -1.330 -3.391 1.00 88.00 75 ALA A C 1
ATOM 549 O O . ALA A 1 75 ? -5.704 -0.130 -3.183 1.00 88.00 75 ALA A O 1
ATOM 550 N N . ARG A 1 76 ? -6.529 -2.203 -3.378 1.00 89.69 76 ARG A N 1
ATOM 551 C CA . ARG A 1 76 ? -7.888 -1.832 -2.984 1.00 89.69 76 ARG A CA 1
ATOM 552 C C . ARG A 1 76 ? -8.101 -2.157 -1.514 1.00 89.69 76 ARG A C 1
ATOM 554 O O . ARG A 1 76 ? -7.647 -3.189 -1.041 1.00 89.69 76 ARG A O 1
ATOM 561 N N . ILE A 1 77 ? -8.836 -1.315 -0.804 1.00 90.31 77 ILE A N 1
ATOM 562 C CA . ILE A 1 77 ? -9.260 -1.604 0.562 1.00 90.31 77 ILE A CA 1
ATOM 563 C C . ILE A 1 77 ? -10.335 -2.693 0.540 1.00 90.31 77 ILE A C 1
ATOM 565 O O . ILE A 1 77 ? -11.398 -2.502 -0.051 1.00 90.31 77 ILE A O 1
ATOM 569 N N . GLU A 1 78 ? -10.094 -3.804 1.222 1.00 90.19 78 GLU A N 1
ATOM 570 C CA . GLU A 1 78 ? -11.096 -4.849 1.453 1.00 90.19 78 GLU A CA 1
ATOM 571 C C . GLU A 1 78 ? -11.859 -4.631 2.750 1.00 90.19 78 GLU A C 1
ATOM 573 O O . GLU A 1 78 ? -13.075 -4.820 2.798 1.00 90.19 78 GLU A O 1
ATOM 578 N N . ARG A 1 79 ? -11.158 -4.196 3.799 1.00 87.38 79 ARG A N 1
ATOM 579 C CA . ARG A 1 79 ? -11.743 -4.008 5.125 1.00 87.38 79 ARG A CA 1
ATOM 580 C C . ARG A 1 79 ? -11.207 -2.750 5.784 1.00 87.38 79 ARG A C 1
ATOM 582 O O . ARG A 1 79 ? -10.047 -2.393 5.610 1.00 87.38 79 ARG A O 1
ATOM 589 N N . VAL A 1 80 ? -12.076 -2.093 6.543 1.00 90.00 80 VAL A N 1
ATOM 590 C CA . VAL A 1 80 ? -11.727 -0.966 7.405 1.00 90.00 80 VAL A CA 1
ATOM 591 C C . VAL A 1 80 ? -12.304 -1.252 8.778 1.00 90.00 80 VAL A C 1
ATOM 593 O O . VAL A 1 80 ? -13.506 -1.482 8.907 1.00 90.00 80 VAL A O 1
ATOM 596 N N . GLU A 1 81 ? -11.452 -1.226 9.788 1.00 88.25 81 GLU A N 1
ATOM 597 C CA . GLU A 1 81 ? -11.814 -1.362 11.190 1.00 88.25 81 GLU A CA 1
ATOM 598 C C . GLU A 1 81 ? -11.410 -0.083 11.920 1.00 88.25 81 GLU A C 1
ATOM 600 O O . GLU A 1 81 ? -10.343 0.474 11.678 1.00 88.25 81 GLU A O 1
ATOM 605 N N . THR A 1 82 ? -12.255 0.412 12.817 1.00 86.94 82 THR A N 1
ATOM 606 C CA . THR A 1 82 ? -11.947 1.609 13.605 1.00 86.94 82 THR A CA 1
ATOM 607 C C . THR A 1 82 ? -11.633 1.190 15.030 1.00 86.94 82 THR A C 1
ATOM 609 O O . THR A 1 82 ? -12.445 0.559 15.704 1.00 86.94 82 THR A O 1
ATOM 612 N N . THR A 1 83 ? -10.445 1.549 15.504 1.00 83.44 83 THR A N 1
ATOM 613 C CA . THR A 1 83 ? -10.038 1.300 16.890 1.00 83.44 83 THR A CA 1
ATOM 614 C C . THR A 1 83 ? -10.791 2.221 17.863 1.00 83.44 83 THR A C 1
ATOM 616 O O . THR A 1 83 ? -11.203 3.317 17.473 1.00 83.44 83 THR A O 1
ATOM 619 N N . PRO A 1 84 ? -10.895 1.867 19.160 1.00 82.56 84 PRO A N 1
ATOM 620 C CA . PRO A 1 84 ? -11.492 2.738 20.184 1.00 82.56 84 PRO A CA 1
ATOM 621 C C . PRO A 1 84 ? -10.818 4.114 20.314 1.00 82.56 84 PRO A C 1
ATOM 623 O O . PRO A 1 84 ? -11.421 5.062 20.804 1.00 82.56 84 PRO A O 1
ATOM 626 N N . LEU A 1 85 ? -9.565 4.225 19.859 1.00 78.94 85 LEU A N 1
ATOM 627 C CA . LEU A 1 85 ? -8.772 5.457 19.827 1.00 78.94 85 LEU A CA 1
ATOM 628 C C . LEU A 1 85 ? -9.019 6.302 18.562 1.00 78.94 85 LEU A C 1
ATOM 630 O O . LEU A 1 85 ? -8.353 7.314 18.368 1.00 78.94 85 LEU A O 1
ATOM 634 N N . GLY A 1 86 ? -9.941 5.892 17.684 1.00 80.62 86 GLY A N 1
ATOM 635 C CA . GLY A 1 86 ? -10.292 6.624 16.464 1.00 80.62 86 GLY A CA 1
ATOM 636 C C . GLY A 1 86 ? -9.288 6.484 15.316 1.00 80.62 86 GLY A C 1
ATOM 637 O O . GLY A 1 86 ? -9.328 7.280 14.383 1.00 80.62 86 GLY A O 1
ATOM 638 N N . ARG A 1 87 ? -8.385 5.496 15.375 1.00 84.88 87 ARG A N 1
ATOM 639 C CA . ARG A 1 87 ? -7.476 5.141 14.268 1.00 84.88 87 ARG A CA 1
ATOM 640 C C . ARG A 1 87 ? -8.108 4.076 13.385 1.00 84.88 87 ARG A C 1
ATOM 642 O O . ARG A 1 87 ? -8.704 3.140 13.928 1.00 84.88 87 ARG A O 1
ATOM 649 N N . HIS A 1 88 ? -7.934 4.182 12.072 1.00 86.50 88 HIS A N 1
ATOM 650 C CA . HIS A 1 88 ? -8.387 3.169 11.127 1.00 86.50 88 HIS A CA 1
ATOM 651 C C . HIS A 1 88 ? -7.306 2.107 10.896 1.00 86.50 88 HIS A C 1
ATOM 653 O O . HIS A 1 88 ? -6.134 2.420 10.690 1.00 86.50 88 HIS A O 1
ATOM 659 N N . VAL A 1 89 ? -7.729 0.848 10.923 1.00 91.25 89 VAL A N 1
ATOM 660 C CA . VAL A 1 89 ? -6.976 -0.331 10.500 1.00 91.25 89 VAL A CA 1
ATOM 661 C C . VAL A 1 89 ? -7.569 -0.779 9.176 1.00 91.25 89 VAL A C 1
ATOM 663 O O . VAL A 1 89 ? -8.764 -1.044 9.070 1.00 91.25 89 VAL A O 1
ATOM 666 N N . VAL A 1 90 ? -6.744 -0.803 8.144 1.00 90.50 90 VAL A N 1
ATOM 667 C CA . VAL A 1 90 ? -7.148 -1.002 6.760 1.00 90.50 90 VAL A CA 1
ATOM 668 C C . VAL A 1 90 ? -6.517 -2.291 6.261 1.00 90.50 90 VAL A C 1
ATOM 670 O O . VAL A 1 90 ? -5.294 -2.406 6.214 1.00 90.50 90 VAL A O 1
ATOM 673 N N . THR A 1 91 ? -7.344 -3.252 5.863 1.00 92.88 91 THR A N 1
ATOM 674 C CA . THR A 1 91 ? -6.899 -4.457 5.158 1.00 92.88 91 THR A CA 1
ATOM 675 C C . THR A 1 91 ? -6.998 -4.210 3.663 1.00 92.88 91 THR A C 1
ATOM 677 O O . THR A 1 91 ? -8.064 -3.864 3.146 1.00 92.88 91 THR A O 1
ATOM 680 N N . LEU A 1 92 ? -5.881 -4.381 2.972 1.00 90.81 92 LEU A N 1
ATOM 681 C CA . LEU A 1 92 ? -5.761 -4.253 1.530 1.00 90.81 92 LEU A CA 1
ATOM 682 C C . LEU A 1 92 ? -5.997 -5.602 0.842 1.00 90.81 92 LEU A C 1
ATOM 684 O O . LEU A 1 92 ? -5.789 -6.659 1.428 1.00 90.81 92 LEU A O 1
ATOM 688 N N . SER A 1 93 ? -6.353 -5.560 -0.440 1.00 88.25 93 SER A N 1
ATOM 689 C CA . SER A 1 93 ? -6.666 -6.731 -1.271 1.00 88.25 93 SER A CA 1
ATOM 690 C C . SER A 1 93 ? -5.493 -7.663 -1.548 1.00 88.25 93 SER A C 1
ATOM 692 O O . SER A 1 93 ? -5.672 -8.742 -2.098 1.00 88.25 93 SER A O 1
ATOM 694 N N . ASN A 1 94 ? -4.282 -7.243 -1.195 1.00 84.44 94 ASN A N 1
ATOM 695 C CA . ASN A 1 94 ? -3.081 -8.071 -1.224 1.00 84.44 94 ASN A CA 1
ATOM 696 C C . ASN A 1 94 ? -2.816 -8.764 0.130 1.00 84.44 94 ASN A C 1
ATOM 698 O O . ASN A 1 94 ? -1.736 -9.313 0.328 1.00 84.44 94 ASN A O 1
ATOM 702 N N . GLY A 1 95 ? -3.764 -8.697 1.073 1.00 85.44 95 GLY A N 1
ATOM 703 C CA . GLY A 1 95 ? -3.658 -9.267 2.416 1.00 85.44 95 GLY A CA 1
ATOM 704 C C . GLY A 1 95 ? -2.882 -8.409 3.419 1.00 85.44 95 GLY A C 1
ATOM 705 O O . GLY A 1 95 ? -2.800 -8.775 4.587 1.00 85.44 95 GLY A O 1
ATOM 706 N N . GLN A 1 96 ? -2.319 -7.269 3.007 1.00 90.62 96 GLN A N 1
ATOM 707 C CA . GLN A 1 96 ? -1.571 -6.399 3.913 1.00 90.62 96 GLN A CA 1
ATOM 708 C C . GLN A 1 96 ? -2.504 -5.594 4.812 1.00 90.62 96 GLN A C 1
ATOM 710 O O . GLN A 1 96 ? -3.536 -5.088 4.366 1.00 90.62 96 GLN A O 1
ATOM 715 N N . ILE A 1 97 ? -2.096 -5.405 6.064 1.00 92.81 97 ILE A N 1
ATOM 716 C CA . ILE A 1 97 ? -2.843 -4.631 7.050 1.00 92.81 97 ILE A CA 1
ATOM 717 C C . ILE A 1 97 ? -2.036 -3.382 7.413 1.00 92.81 97 ILE A C 1
ATOM 719 O O . ILE A 1 97 ? -0.852 -3.456 7.742 1.00 92.81 97 ILE A O 1
ATOM 723 N N . TRP A 1 98 ? -2.681 -2.222 7.346 1.00 91.75 98 TRP A N 1
ATOM 724 C CA . TRP A 1 98 ? -2.075 -0.919 7.607 1.00 91.75 98 TRP A CA 1
ATOM 725 C C . TRP A 1 98 ? -2.885 -0.165 8.654 1.00 91.75 98 TRP A C 1
ATOM 727 O O . TRP A 1 98 ? -4.108 -0.114 8.567 1.00 91.75 98 TRP A O 1
ATOM 737 N N . MET A 1 99 ? -2.220 0.443 9.631 1.00 90.19 99 MET A N 1
ATOM 738 C CA . MET A 1 99 ? -2.863 1.269 10.652 1.00 90.19 99 MET A CA 1
ATOM 739 C C . MET A 1 99 ? -2.426 2.724 10.510 1.00 90.19 99 MET A C 1
ATOM 741 O O . MET A 1 99 ? -1.247 3.015 10.314 1.00 90.19 99 MET A O 1
ATOM 745 N N . GLU A 1 100 ? -3.375 3.648 10.640 1.00 89.50 100 GLU A N 1
ATOM 746 C CA . GLU A 1 100 ? -3.072 5.077 10.719 1.00 89.50 100 GLU A CA 1
ATOM 747 C C . GLU A 1 100 ? -2.231 5.404 11.961 1.00 89.50 100 GLU A C 1
ATOM 749 O O . GLU A 1 100 ? -2.531 4.969 13.077 1.00 89.50 100 GLU A O 1
ATOM 754 N N . ASN A 1 101 ? -1.196 6.223 11.776 1.00 86.19 101 ASN A N 1
ATOM 755 C CA . ASN A 1 101 ? -0.362 6.714 12.874 1.00 86.19 101 ASN A CA 1
ATOM 756 C C . ASN A 1 101 ? -1.141 7.701 13.747 1.00 86.19 101 ASN A C 1
ATOM 758 O O . ASN A 1 101 ? -1.059 7.653 14.974 1.00 86.19 101 ASN A O 1
ATOM 762 N N . GLU A 1 102 ? -1.929 8.565 13.107 1.00 80.44 102 GLU A N 1
ATOM 763 C CA . GLU A 1 102 ? -2.676 9.635 13.758 1.00 80.44 102 GLU A CA 1
ATOM 764 C C . GLU A 1 102 ? -4.187 9.420 13.613 1.00 80.44 102 GLU A C 1
ATOM 766 O O . GLU A 1 102 ? -4.662 9.127 12.509 1.00 80.44 102 GLU A O 1
ATOM 771 N N . PRO A 1 103 ? -4.967 9.590 14.698 1.00 77.38 103 PRO A N 1
ATOM 772 C CA . PRO A 1 103 ? -6.417 9.504 14.629 1.00 77.38 103 PRO A CA 1
ATOM 773 C C . PRO A 1 103 ? -6.966 10.642 13.763 1.00 77.38 103 PRO A C 1
ATOM 775 O O . PRO A 1 103 ? -6.669 11.816 13.983 1.00 77.38 103 PRO A O 1
ATOM 778 N N . GLY A 1 104 ? -7.793 10.299 12.779 1.00 69.81 104 GLY A N 1
ATOM 779 C CA . GLY A 1 104 ? -8.368 11.261 11.845 1.00 69.81 104 GLY A CA 1
ATOM 780 C C . GLY A 1 104 ? -9.858 11.030 11.639 1.00 69.81 104 GLY A C 1
ATOM 781 O O . GLY A 1 104 ? -10.324 9.898 11.555 1.00 69.81 104 GLY A O 1
ATOM 782 N N . ARG A 1 105 ? -10.632 12.112 11.494 1.00 68.62 105 ARG A N 1
ATOM 783 C CA . ARG A 1 105 ? -12.029 12.034 11.030 1.00 68.62 105 ARG A CA 1
ATOM 784 C C . ARG A 1 105 ? -12.055 11.892 9.508 1.00 68.62 105 ARG A C 1
ATOM 786 O O . ARG A 1 105 ? -12.445 12.818 8.801 1.00 68.62 105 ARG A O 1
ATOM 793 N N . ARG A 1 106 ? -11.586 10.750 9.006 1.00 75.06 106 ARG A N 1
ATOM 794 C CA . ARG A 1 106 ? -11.515 10.445 7.573 1.00 75.06 106 ARG A CA 1
ATOM 795 C C . ARG A 1 106 ? -12.519 9.353 7.203 1.00 75.06 106 ARG A C 1
ATOM 797 O O . ARG A 1 106 ? -12.519 8.302 7.836 1.00 75.06 106 ARG A O 1
ATOM 804 N N . PRO A 1 107 ? -13.387 9.564 6.198 1.00 72.12 107 PRO A N 1
ATOM 805 C CA . PRO A 1 107 ? -14.313 8.537 5.733 1.00 72.12 107 PRO A CA 1
ATOM 806 C C . PRO A 1 107 ? -13.587 7.503 4.852 1.00 72.12 107 PRO A C 1
ATOM 808 O O . PRO A 1 107 ? -13.754 7.466 3.629 1.00 72.12 107 PRO A O 1
ATOM 811 N N . ILE A 1 108 ? -12.768 6.644 5.464 1.00 80.75 108 ILE A N 1
ATOM 812 C CA . ILE A 1 108 ? -12.165 5.493 4.781 1.00 80.75 108 ILE A CA 1
ATOM 813 C C . ILE A 1 108 ? -13.244 4.416 4.630 1.00 80.75 108 ILE A C 1
ATOM 815 O O . ILE A 1 108 ? -13.880 4.014 5.601 1.00 80.75 108 ILE A O 1
ATOM 819 N N . ARG A 1 109 ? -13.496 3.976 3.394 1.00 82.75 109 ARG A N 1
ATOM 820 C CA . ARG A 1 109 ? -14.507 2.957 3.075 1.00 82.75 109 ARG A CA 1
ATOM 821 C C . ARG A 1 109 ? -13.869 1.794 2.320 1.00 82.75 109 ARG A C 1
ATOM 823 O O . ARG A 1 109 ? -12.969 2.042 1.512 1.00 82.75 109 ARG A O 1
ATOM 830 N N . PRO A 1 110 ? -14.371 0.564 2.511 1.00 84.88 110 PRO A N 1
ATOM 831 C CA . PRO A 1 110 ? -13.990 -0.558 1.668 1.00 84.88 110 PRO A CA 1
ATOM 832 C C . PRO A 1 110 ? -14.355 -0.289 0.202 1.00 84.88 110 PRO A C 1
ATOM 834 O O . PRO A 1 110 ? -15.317 0.421 -0.100 1.00 84.88 110 PRO A O 1
ATOM 837 N N . GLY A 1 111 ? -13.548 -0.828 -0.708 1.00 84.00 111 GLY A N 1
ATOM 838 C CA . GLY A 1 111 ? -13.663 -0.644 -2.155 1.00 84.00 111 GLY A CA 1
ATOM 839 C C . GLY A 1 111 ? -12.876 0.540 -2.727 1.00 84.00 111 GLY A C 1
ATOM 840 O O . GLY A 1 111 ? -12.779 0.655 -3.946 1.00 84.00 111 GLY A O 1
ATOM 841 N N . GLN A 1 112 ? -12.285 1.402 -1.893 1.00 84.62 112 GLN A N 1
ATOM 842 C CA . GLN A 1 112 ? -11.425 2.490 -2.372 1.00 84.62 112 GLN A CA 1
ATOM 843 C C . GLN A 1 112 ? -10.067 1.951 -2.834 1.00 84.62 112 GLN A C 1
ATOM 845 O O . GLN A 1 112 ? -9.503 1.059 -2.205 1.00 84.62 112 GLN A O 1
ATOM 850 N N . HIS A 1 113 ? -9.539 2.509 -3.921 1.00 86.31 113 HIS A N 1
ATOM 851 C CA . HIS A 1 113 ? -8.151 2.295 -4.317 1.00 86.31 113 HIS A CA 1
ATOM 852 C C . HIS A 1 113 ? -7.255 3.239 -3.523 1.00 86.31 113 HIS A C 1
ATOM 854 O O . HIS A 1 113 ? -7.556 4.431 -3.407 1.00 86.31 113 HIS A O 1
ATOM 860 N N . VAL A 1 114 ? -6.175 2.689 -2.980 1.00 88.50 114 VAL A N 1
ATOM 861 C CA . VAL A 1 114 ? -5.165 3.428 -2.232 1.00 88.50 114 VAL A CA 1
ATOM 862 C C . VAL A 1 114 ? -3.782 3.113 -2.762 1.00 88.50 114 VAL A C 1
ATOM 864 O O . VAL A 1 114 ? -3.528 2.024 -3.283 1.00 88.50 114 VAL A O 1
ATOM 867 N N . MET A 1 115 ? -2.887 4.078 -2.604 1.00 88.81 115 MET A N 1
ATOM 868 C CA . MET A 1 115 ? -1.477 3.915 -2.907 1.00 88.81 115 MET A CA 1
ATOM 869 C C . MET A 1 115 ? -0.672 4.235 -1.657 1.00 88.81 115 MET A C 1
ATOM 871 O O . MET A 1 115 ? -0.698 5.355 -1.159 1.00 88.81 115 MET A O 1
ATOM 875 N N . VAL A 1 116 ? 0.017 3.234 -1.125 1.00 89.19 116 VAL A N 1
ATOM 876 C CA . VAL A 1 116 ? 0.926 3.396 0.004 1.00 89.19 116 VAL A CA 1
ATOM 877 C C . VAL A 1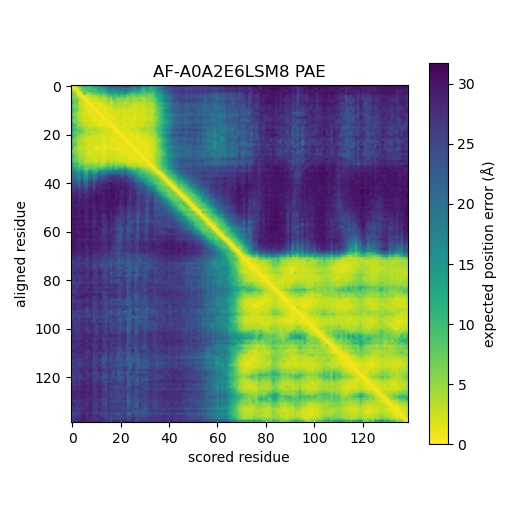 116 ? 2.309 3.699 -0.546 1.00 89.19 116 VAL A C 1
ATOM 879 O O . VAL A 1 116 ? 2.858 2.894 -1.289 1.00 89.19 116 VAL A O 1
ATOM 882 N N . ARG A 1 117 ? 2.874 4.846 -0.185 1.00 89.75 117 ARG A N 1
ATOM 883 C CA . ARG A 1 117 ? 4.235 5.267 -0.511 1.00 89.75 117 ARG A CA 1
ATOM 884 C C . ARG A 1 117 ? 5.119 5.156 0.720 1.00 89.75 117 ARG A C 1
ATOM 886 O O . ARG A 1 117 ? 4.755 5.591 1.809 1.00 89.75 117 ARG A O 1
ATOM 893 N N . LYS A 1 118 ? 6.295 4.573 0.553 1.00 86.94 118 LYS A N 1
ATOM 894 C CA . LYS A 1 118 ? 7.332 4.492 1.568 1.00 86.94 118 LYS A CA 1
ATOM 895 C C . LYS A 1 118 ? 8.234 5.708 1.438 1.00 86.94 118 LYS A C 1
ATOM 897 O O . LYS A 1 118 ? 8.875 5.928 0.417 1.00 86.94 118 LYS A O 1
ATOM 902 N N . HIS A 1 119 ? 8.295 6.480 2.511 1.00 85.19 119 HIS A N 1
ATOM 903 C CA . HIS A 1 119 ? 9.273 7.538 2.684 1.00 85.19 119 HIS A CA 1
ATOM 904 C C . HIS A 1 119 ? 10.401 7.039 3.589 1.00 85.19 119 HIS A C 1
ATOM 906 O O . HIS A 1 119 ? 10.363 5.942 4.147 1.00 85.19 119 HIS A O 1
ATOM 912 N N . ARG A 1 120 ? 11.429 7.870 3.772 1.00 84.38 120 ARG A N 1
ATOM 913 C CA . ARG A 1 120 ? 12.620 7.507 4.551 1.00 84.38 120 ARG A CA 1
ATOM 914 C C . ARG A 1 120 ? 12.330 7.146 6.020 1.00 84.38 120 ARG A C 1
ATOM 916 O O . ARG A 1 120 ? 13.133 6.441 6.619 1.00 84.38 120 ARG A O 1
ATOM 923 N N . TRP A 1 121 ? 11.210 7.607 6.585 1.00 81.94 121 TRP A N 1
ATOM 924 C CA . TRP A 1 121 ? 10.893 7.474 8.018 1.00 81.94 121 TRP A CA 1
ATOM 925 C C . TRP A 1 121 ? 9.477 6.986 8.327 1.00 81.94 121 TRP A C 1
ATOM 927 O O . TRP A 1 121 ? 9.202 6.578 9.451 1.00 81.94 121 TRP A O 1
ATOM 937 N N . HIS A 1 122 ? 8.569 7.056 7.362 1.00 85.19 122 HIS A N 1
ATOM 938 C CA . HIS A 1 122 ? 7.168 6.701 7.537 1.00 85.19 122 HIS A CA 1
ATOM 939 C C . HIS A 1 122 ? 6.594 6.221 6.208 1.00 85.19 122 HIS A C 1
ATOM 941 O O . HIS A 1 122 ? 7.213 6.384 5.155 1.00 85.19 122 HIS A O 1
ATOM 947 N N . TYR A 1 123 ? 5.403 5.641 6.267 1.00 89.88 123 TYR A N 1
ATOM 948 C CA . TYR A 1 123 ? 4.617 5.330 5.086 1.00 89.88 123 TYR A CA 1
ATOM 949 C C . TYR A 1 123 ? 3.466 6.321 5.003 1.00 89.88 123 TYR A C 1
ATOM 951 O O . TYR A 1 123 ? 2.896 6.686 6.029 1.00 89.88 123 TYR A O 1
ATOM 959 N N . GLU A 1 124 ? 3.123 6.750 3.798 1.00 89.25 124 GLU A N 1
ATOM 960 C CA . GLU A 1 124 ? 1.940 7.558 3.535 1.00 89.25 124 GLU A CA 1
ATOM 961 C C . GLU A 1 124 ? 0.973 6.771 2.666 1.00 89.25 124 GLU A C 1
ATOM 963 O O . GLU A 1 124 ? 1.357 6.191 1.658 1.00 89.25 124 GLU A O 1
ATOM 968 N N . MET A 1 125 ? -0.294 6.751 3.048 1.00 88.44 125 MET A N 1
ATOM 969 C CA . MET A 1 125 ? -1.382 6.207 2.258 1.00 88.44 125 MET A CA 1
ATOM 970 C C . MET A 1 125 ? -2.116 7.355 1.576 1.00 88.44 125 MET A C 1
ATOM 972 O O . MET A 1 125 ? -2.720 8.204 2.233 1.00 88.44 125 MET A O 1
ATOM 976 N N . GLU A 1 126 ? -2.073 7.360 0.253 1.00 87.69 126 GLU A N 1
ATOM 977 C CA . GLU A 1 126 ? -2.825 8.267 -0.601 1.00 87.69 126 GLU A CA 1
ATOM 978 C C . GLU A 1 126 ? -4.189 7.646 -0.919 1.00 87.69 126 GLU A C 1
ATOM 980 O O . GLU A 1 126 ? -4.287 6.499 -1.371 1.00 87.69 126 GLU A O 1
ATOM 985 N N . LEU A 1 127 ? -5.255 8.408 -0.673 1.00 83.69 127 LEU A N 1
ATOM 986 C CA . LEU A 1 127 ? -6.626 8.038 -1.012 1.00 83.69 127 LEU A CA 1
ATOM 987 C C . LEU A 1 127 ? -7.144 9.001 -2.080 1.00 83.69 127 LEU A C 1
ATOM 989 O O . LEU A 1 127 ? -7.002 10.211 -1.946 1.00 83.69 127 LEU A O 1
ATOM 993 N N . ALA A 1 128 ? -7.850 8.485 -3.086 1.00 73.12 128 ALA A N 1
ATOM 994 C CA . ALA A 1 128 ? -8.233 9.236 -4.290 1.00 73.12 128 ALA A CA 1
ATOM 995 C C . ALA A 1 128 ? -8.983 10.575 -4.075 1.00 73.12 128 ALA A C 1
ATOM 997 O O . ALA A 1 128 ? -9.085 11.375 -5.001 1.00 73.12 128 ALA A O 1
ATOM 998 N N . ARG A 1 129 ? -9.579 10.818 -2.899 1.00 73.69 129 ARG A N 1
ATOM 999 C CA . ARG A 1 129 ? -10.316 12.058 -2.577 1.00 73.69 129 ARG A CA 1
ATOM 1000 C C . ARG A 1 129 ? -10.032 12.601 -1.176 1.00 73.69 129 ARG A C 1
ATOM 1002 O O . ARG A 1 129 ? -10.843 13.361 -0.647 1.00 73.69 129 ARG A O 1
ATOM 1009 N N . GLN A 1 130 ? -8.956 12.161 -0.532 1.00 77.19 130 GLN A N 1
ATOM 1010 C CA . GLN A 1 130 ? -8.661 12.531 0.853 1.00 77.19 130 GLN A CA 1
ATOM 1011 C C . GLN A 1 130 ? -7.193 12.936 0.980 1.00 77.19 130 GLN A C 1
ATOM 1013 O O . GLN A 1 130 ? -6.382 12.514 0.159 1.00 77.19 130 GLN A O 1
ATOM 1018 N N . PRO A 1 131 ? -6.842 13.753 1.987 1.00 80.50 131 PRO A N 1
ATOM 1019 C CA . PRO A 1 131 ? -5.443 14.022 2.281 1.00 80.50 131 PRO A CA 1
ATOM 1020 C C . PRO A 1 131 ? -4.697 12.724 2.590 1.00 80.50 131 PRO A C 1
ATOM 1022 O O . PRO A 1 131 ? -5.272 11.795 3.167 1.00 80.50 131 PRO A O 1
ATOM 1025 N N . ASN A 1 132 ? -3.414 12.706 2.236 1.00 85.00 132 ASN A N 1
ATOM 1026 C CA . ASN A 1 132 ? -2.506 11.611 2.541 1.00 85.00 132 ASN A CA 1
ATOM 1027 C C . ASN A 1 132 ? -2.471 11.352 4.044 1.00 85.00 132 ASN A C 1
ATOM 1029 O O . ASN A 1 132 ? -2.621 12.262 4.867 1.00 85.00 132 ASN A O 1
ATOM 1033 N N . VAL A 1 133 ? -2.290 10.087 4.394 1.00 86.62 133 VAL A N 1
ATOM 1034 C CA . VAL A 1 133 ? -2.333 9.644 5.778 1.00 86.62 133 VAL A CA 1
ATOM 1035 C C . VAL A 1 133 ? -1.064 8.902 6.118 1.00 86.62 133 VAL A C 1
ATOM 1037 O O . VAL A 1 133 ? -0.765 7.886 5.502 1.00 86.62 133 VAL A O 1
ATOM 1040 N N . ALA A 1 134 ? -0.357 9.354 7.147 1.00 89.81 134 ALA A N 1
ATOM 1041 C CA . ALA A 1 134 ? 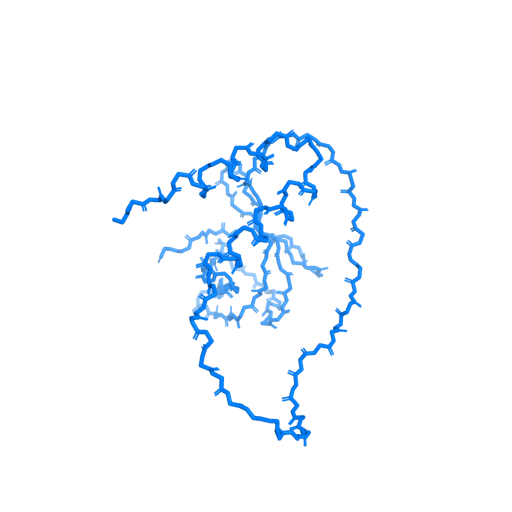0.755 8.593 7.684 1.00 89.81 134 ALA A CA 1
ATOM 1042 C C . ALA A 1 134 ? 0.244 7.269 8.279 1.00 89.81 134 ALA A C 1
ATOM 1044 O O . ALA A 1 134 ? -0.614 7.254 9.168 1.00 89.81 134 ALA A O 1
ATOM 1045 N N . VAL A 1 135 ? 0.779 6.157 7.790 1.00 90.12 135 VAL A N 1
ATOM 1046 C CA . VAL A 1 135 ? 0.426 4.799 8.203 1.00 90.12 135 VAL A CA 1
ATOM 1047 C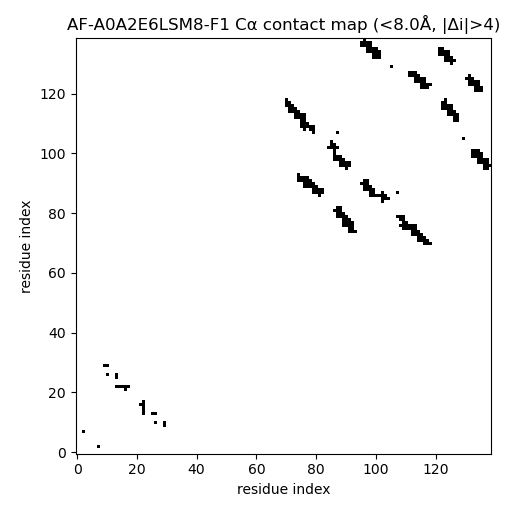 C . VAL A 1 135 ? 1.674 4.015 8.600 1.00 90.12 135 VAL A C 1
ATOM 1049 O O . VAL A 1 135 ? 2.805 4.369 8.261 1.00 90.12 135 VAL A O 1
ATOM 1052 N N . HIS A 1 136 ? 1.463 2.919 9.315 1.00 91.12 136 HIS A N 1
ATOM 1053 C CA . HIS A 1 136 ? 2.461 1.886 9.546 1.00 91.12 136 HIS A CA 1
ATOM 1054 C C . HIS A 1 136 ? 1.859 0.518 9.239 1.00 91.12 136 HIS A C 1
ATOM 1056 O O . HIS A 1 136 ? 0.648 0.308 9.348 1.00 91.12 136 HIS A O 1
ATOM 1062 N N . ARG A 1 137 ? 2.713 -0.409 8.809 1.00 89.62 137 ARG A N 1
ATOM 1063 C CA . ARG A 1 137 ? 2.303 -1.777 8.499 1.00 89.62 137 ARG A CA 1
ATOM 1064 C C . ARG A 1 137 ? 2.149 -2.571 9.793 1.00 89.62 137 ARG A C 1
ATOM 1066 O O . ARG A 1 137 ? 3.016 -2.480 10.660 1.00 89.62 137 ARG A O 1
ATOM 1073 N N . LEU A 1 138 ? 1.076 -3.347 9.892 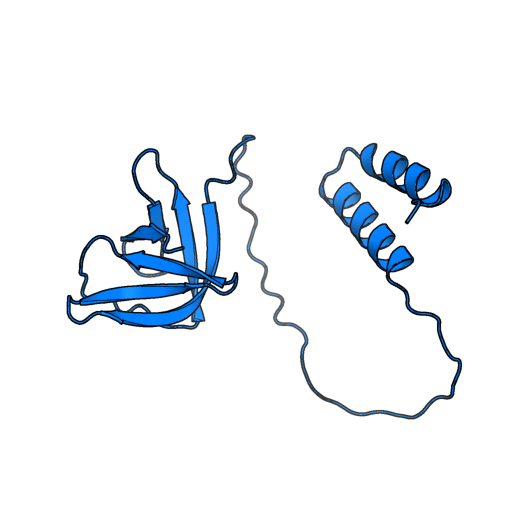1.00 85.31 138 LEU A N 1
ATOM 1074 C CA . LEU A 1 138 ? 0.918 -4.383 10.909 1.00 85.31 138 LEU A CA 1
ATOM 1075 C C . LEU A 1 138 ? 1.339 -5.727 10.303 1.00 85.31 138 LEU A C 1
ATOM 1077 O O . LEU A 1 138 ? 1.028 -5.994 9.140 1.00 85.31 138 LEU A O 1
ATOM 1081 N N . GLU A 1 139 ? 2.091 -6.518 11.068 1.00 74.81 139 GLU A N 1
ATOM 1082 C CA . GLU A 1 139 ? 2.503 -7.882 10.701 1.00 74.81 139 GLU A CA 1
ATOM 1083 C C . GLU A 1 139 ? 1.432 -8.919 11.047 1.00 74.81 139 GLU A C 1
ATOM 1085 O O . GLU A 1 139 ? 0.731 -8.729 12.070 1.00 74.81 139 GLU A O 1
#

Sequence (139 aa):
MALSSHARGALEDCALIEADIRRLACFDRLVETQSAPARAPDTPADHQTETGSASGRDIHGSDDAMEDVVDSISARIERVETTPLGRHVVTLSNGQIWMENEPGRRPIRPGQHVMVRKHRWHYEMELARQPNVAVHRLE

Secondary structure (DSSP, 8-state):
-PPPHHHHHHHHHHHT--SHHHHHHHHHHHHHHHS------------------------------------EEEEEEEEEEE-TTS-EEEEETTS-EEEESS-------TT-EEEEEE-SS-EEEEETTEEEEEEEEE-

Nearest PDB structures (foldseek):
  6th6-assembly1_Af  TM=6.172E-01  e=4.889E-01  Thermococcus kodakarensis KOD1
  7zai-assembly1_E  TM=6.706E-01  e=1.441E+00  Pyrococcus abyssi GE5
  6tmf-assembly1_F  TM=5.506E-01  e=1.148E+00  Thermococcus celer Vu 13 = JCM 8558
  3sh4-assembly1_A  TM=3.921E-01  e=1.148E+00  Homo sapiens
  3pve-assembly1_A  TM=4.160E-01  e=1.709E+00  Mus musculus

pLDDT: mean 74.74, std 18.6, range [36.44, 96.06]

Mean predicted aligned error: 18.1 Å